Protein AF-A0A1H9LK29-F1 (afdb_monomer_lite)

Structure (mmCIF, N/CA/C/O backbone):
data_AF-A0A1H9LK29-F1
#
_entry.id   AF-A0A1H9LK29-F1
#
loop_
_atom_site.group_PDB
_atom_site.id
_atom_site.type_symbol
_atom_site.label_atom_id
_atom_site.label_alt_id
_atom_site.label_comp_id
_atom_site.label_asym_id
_atom_site.label_entity_id
_atom_site.label_seq_id
_atom_site.pdbx_PDB_ins_code
_atom_site.Cartn_x
_atom_site.Cartn_y
_atom_site.Cartn_z
_atom_site.occupancy
_atom_site.B_iso_or_equiv
_atom_site.auth_seq_id
_atom_site.auth_comp_id
_atom_site.auth_asym_id
_atom_site.auth_atom_id
_atom_site.pdbx_PDB_model_num
ATOM 1 N N . MET A 1 1 ? 14.302 -2.536 -27.938 1.00 74.31 1 MET A N 1
ATOM 2 C CA . MET A 1 1 ? 15.420 -2.587 -26.968 1.00 74.31 1 MET A CA 1
ATOM 3 C C . MET A 1 1 ? 15.135 -3.689 -25.971 1.00 74.31 1 MET A C 1
ATOM 5 O O . MET A 1 1 ? 14.085 -3.655 -25.337 1.00 74.31 1 MET A O 1
ATOM 9 N N . GLN A 1 2 ? 16.032 -4.663 -25.860 1.00 89.31 2 GLN A N 1
ATOM 10 C CA . GLN A 1 2 ? 15.895 -5.768 -24.914 1.00 89.31 2 GLN A CA 1
ATOM 11 C C . GLN A 1 2 ? 16.302 -5.306 -23.510 1.00 89.31 2 GLN A C 1
ATOM 13 O O . GLN A 1 2 ? 17.230 -4.513 -23.369 1.00 89.31 2 GLN A O 1
ATOM 18 N N . THR A 1 3 ? 15.613 -5.783 -22.471 1.00 94.56 3 THR A N 1
ATOM 19 C CA . THR A 1 3 ? 15.929 -5.450 -21.071 1.00 94.56 3 THR A CA 1
ATOM 20 C C . THR A 1 3 ? 15.809 -6.674 -20.177 1.00 94.56 3 THR A C 1
ATOM 22 O O . THR A 1 3 ? 14.814 -7.391 -20.275 1.00 94.56 3 THR A O 1
ATOM 25 N N . TYR A 1 4 ? 16.739 -6.850 -19.239 1.00 96.69 4 TYR A N 1
ATOM 26 C CA . TYR A 1 4 ? 16.545 -7.761 -18.113 1.00 96.69 4 TYR A CA 1
ATOM 27 C C . TYR A 1 4 ? 15.645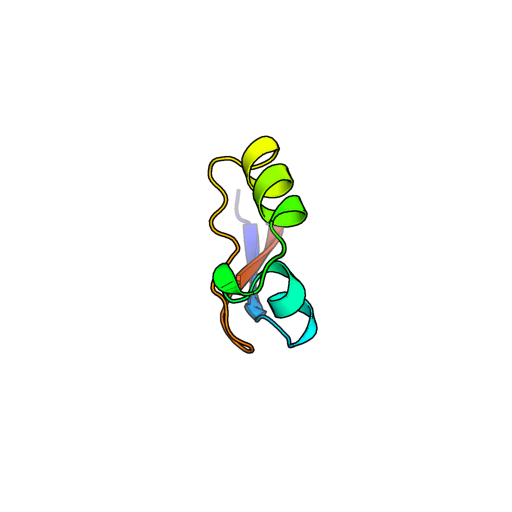 -7.114 -17.059 1.00 96.69 4 TYR A C 1
ATOM 29 O O . TYR A 1 4 ? 15.816 -5.938 -16.722 1.00 96.69 4 TYR A O 1
ATOM 37 N N . ARG A 1 5 ? 14.703 -7.891 -16.513 1.00 96.06 5 ARG A N 1
ATOM 38 C CA . ARG A 1 5 ? 13.855 -7.481 -15.393 1.00 96.06 5 ARG A CA 1
ATOM 39 C C . ARG A 1 5 ? 13.988 -8.476 -14.247 1.00 96.06 5 ARG A C 1
ATOM 41 O O . ARG A 1 5 ? 13.793 -9.670 -14.437 1.00 96.06 5 ARG A O 1
ATOM 48 N N . TYR A 1 6 ? 14.287 -7.955 -13.065 1.00 97.19 6 TYR A N 1
ATOM 49 C CA . TYR A 1 6 ? 14.245 -8.689 -11.808 1.00 97.19 6 TYR A CA 1
ATOM 50 C C . TYR A 1 6 ? 13.016 -8.246 -11.016 1.00 97.19 6 TYR A C 1
ATOM 52 O 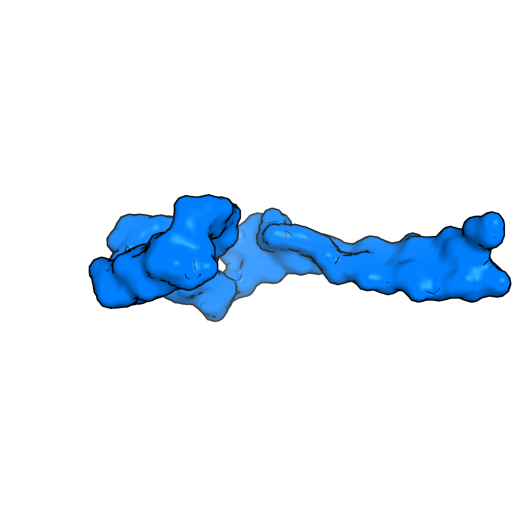O . TYR A 1 6 ? 12.682 -7.058 -11.006 1.00 97.19 6 TYR A O 1
ATOM 60 N N . ILE A 1 7 ? 12.348 -9.192 -10.362 1.00 97.81 7 ILE A N 1
ATOM 61 C CA . ILE A 1 7 ? 11.220 -8.934 -9.471 1.00 97.81 7 ILE A CA 1
ATOM 62 C C . ILE A 1 7 ? 11.397 -9.733 -8.183 1.00 97.81 7 ILE A C 1
ATOM 64 O O . ILE A 1 7 ? 11.755 -10.909 -8.219 1.00 97.81 7 ILE A O 1
ATOM 68 N N . LYS A 1 8 ? 11.134 -9.088 -7.046 1.00 98.00 8 LYS A N 1
ATOM 69 C CA . LYS A 1 8 ? 11.111 -9.723 -5.728 1.00 98.00 8 LYS A CA 1
ATOM 70 C C . LYS A 1 8 ? 9.862 -9.296 -4.973 1.00 98.00 8 LYS A C 1
ATOM 72 O O . LYS A 1 8 ? 9.570 -8.103 -4.913 1.00 98.00 8 LYS A O 1
ATOM 77 N N . ALA A 1 9 ? 9.147 -10.256 -4.391 1.00 98.06 9 ALA A N 1
ATOM 78 C CA . ALA A 1 9 ? 8.000 -9.969 -3.537 1.00 98.06 9 ALA A CA 1
ATOM 79 C C . ALA A 1 9 ? 8.417 -9.127 -2.319 1.00 98.06 9 ALA A C 1
ATOM 81 O O . ALA A 1 9 ? 9.507 -9.307 -1.770 1.00 98.06 9 ALA A O 1
ATOM 82 N N . LEU A 1 10 ? 7.536 -8.218 -1.907 1.00 97.69 10 LEU A N 1
ATOM 83 C CA . LEU A 1 10 ? 7.653 -7.410 -0.699 1.00 97.69 10 LEU A CA 1
ATOM 84 C C . LEU A 1 10 ? 6.609 -7.904 0.314 1.00 97.69 10 LEU A C 1
ATOM 86 O O . LEU A 1 10 ? 5.474 -7.418 0.292 1.00 97.69 10 LEU A O 1
ATOM 90 N N . PRO A 1 11 ? 6.952 -8.892 1.157 1.00 97.69 11 PRO A N 1
ATOM 91 C CA . PRO A 1 11 ? 6.063 -9.345 2.213 1.00 97.69 11 PRO A CA 1
ATOM 92 C C . PRO A 1 11 ? 6.022 -8.332 3.363 1.00 97.69 11 PRO A C 1
ATOM 94 O O . PRO A 1 11 ? 7.018 -7.669 3.671 1.00 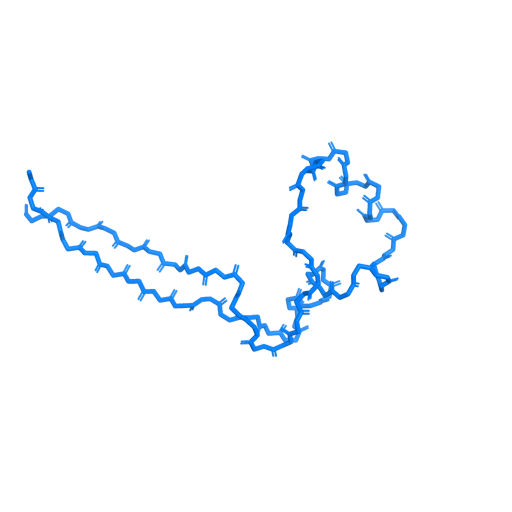97.69 11 PRO A O 1
ATOM 97 N N . THR A 1 12 ? 4.873 -8.221 4.015 1.00 97.88 12 THR A N 1
ATOM 98 C CA . THR A 1 12 ? 4.704 -7.447 5.247 1.00 97.88 12 THR A CA 1
ATOM 99 C C . THR A 1 12 ? 5.375 -8.137 6.434 1.00 97.88 12 THR A C 1
ATOM 101 O O . THR A 1 12 ? 5.451 -9.361 6.530 1.00 97.88 12 THR A O 1
ATOM 104 N N . GLN A 1 13 ? 5.835 -7.327 7.383 1.00 96.75 13 GLN A N 1
ATOM 105 C CA . GLN A 1 13 ? 6.369 -7.762 8.674 1.00 96.75 13 GLN A CA 1
ATOM 106 C C . GLN A 1 13 ? 5.520 -7.180 9.811 1.00 96.75 13 GLN A C 1
ATOM 108 O O . GLN A 1 13 ? 4.650 -6.339 9.578 1.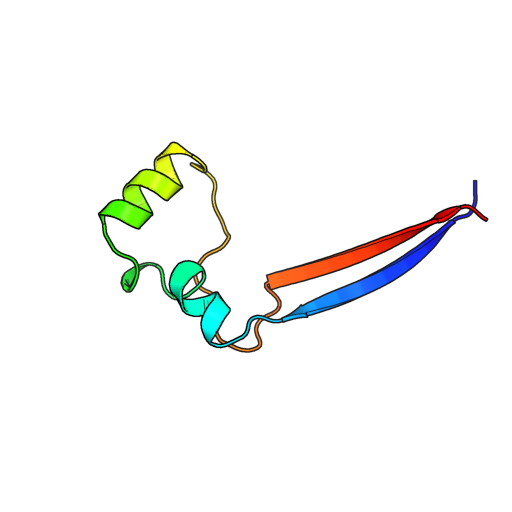00 96.75 13 GLN A O 1
ATOM 113 N N . THR A 1 14 ? 5.804 -7.568 11.055 1.00 95.62 14 THR A N 1
ATOM 114 C CA . THR A 1 14 ? 5.072 -7.095 12.243 1.00 95.62 14 THR A CA 1
ATOM 115 C C . THR A 1 14 ? 5.049 -5.571 12.370 1.00 95.62 14 THR A C 1
ATOM 117 O O . THR A 1 14 ? 4.030 -4.999 12.732 1.00 95.62 14 THR A O 1
ATOM 120 N N . LEU A 1 15 ? 6.137 -4.878 12.022 1.00 95.19 15 LEU A N 1
ATOM 121 C CA . LEU A 1 15 ? 6.143 -3.413 12.039 1.00 95.19 15 LEU A CA 1
ATOM 122 C C . LEU A 1 15 ? 5.251 -2.818 10.942 1.00 95.19 15 LEU A C 1
ATOM 124 O O . LEU A 1 15 ? 4.645 -1.776 11.147 1.00 95.19 15 LEU A O 1
ATOM 128 N N . CYS A 1 16 ? 5.151 -3.465 9.780 1.00 96.81 16 CYS A N 1
ATOM 129 C CA . CYS A 1 16 ? 4.383 -2.947 8.649 1.00 96.81 16 CYS A CA 1
ATOM 130 C C . CYS A 1 16 ? 2.894 -2.823 8.991 1.00 96.81 16 CYS A C 1
ATOM 132 O O . CYS A 1 16 ? 2.242 -1.860 8.592 1.00 96.81 16 CYS A O 1
ATOM 134 N N . ILE A 1 17 ? 2.366 -3.783 9.753 1.00 95.56 17 ILE A N 1
ATOM 135 C CA . ILE A 1 17 ? 0.948 -3.829 10.119 1.00 95.56 17 ILE A CA 1
ATOM 136 C C . ILE A 1 17 ? 0.549 -2.794 11.182 1.00 95.56 17 ILE A C 1
ATOM 138 O O . ILE A 1 17 ? -0.642 -2.631 11.426 1.00 95.56 17 ILE A O 1
ATOM 142 N N . SER A 1 18 ? 1.489 -2.041 11.769 1.00 92.50 18 SER A N 1
ATOM 143 C CA . SER A 1 18 ? 1.138 -0.925 12.664 1.00 92.50 18 SER A CA 1
ATOM 144 C C . SER A 1 18 ? 0.405 0.206 11.930 1.00 92.50 18 SER A C 1
ATOM 146 O O . SER A 1 18 ? -0.447 0.864 12.519 1.00 92.50 18 SER A O 1
ATOM 148 N N . CYS A 1 19 ? 0.695 0.385 10.635 1.00 92.62 19 CYS A N 1
ATOM 149 C CA . CYS A 1 19 ? 0.051 1.376 9.766 1.00 92.62 19 CYS A CA 1
ATOM 150 C C . CYS A 1 19 ? -0.737 0.734 8.614 1.00 92.62 19 CYS A C 1
ATOM 152 O O . CYS A 1 19 ? -1.727 1.298 8.159 1.00 92.62 19 CYS A O 1
ATOM 154 N N . HIS A 1 20 ? -0.308 -0.436 8.133 1.00 95.81 20 HIS A N 1
ATOM 155 C CA . HIS A 1 20 ? -0.926 -1.144 7.005 1.00 95.81 20 HIS A CA 1
ATOM 156 C C . HIS A 1 20 ? -1.825 -2.315 7.437 1.00 95.81 20 HIS A C 1
ATOM 158 O O . HIS A 1 20 ? -2.307 -3.060 6.587 1.00 95.81 20 HIS A O 1
ATOM 164 N N . GLY A 1 21 ? -2.034 -2.506 8.743 1.00 93.94 21 GLY A N 1
ATOM 165 C CA . GLY A 1 21 ? -2.868 -3.574 9.297 1.00 93.94 21 GLY A CA 1
ATOM 166 C C . GLY A 1 21 ? -4.365 -3.284 9.206 1.00 93.94 21 GLY A C 1
ATOM 167 O O . GLY A 1 21 ? -4.796 -2.468 8.390 1.00 93.94 21 GLY A O 1
ATOM 168 N N . ASN A 1 22 ? -5.164 -3.945 10.050 1.00 95.06 22 ASN A N 1
ATOM 169 C CA . ASN A 1 22 ? -6.613 -3.727 10.102 1.00 95.06 22 ASN A CA 1
ATOM 170 C C . ASN A 1 22 ? -6.927 -2.222 10.279 1.00 95.06 22 ASN A C 1
ATOM 172 O O . ASN A 1 22 ? -6.503 -1.645 11.287 1.00 95.06 22 ASN A O 1
ATOM 176 N N . PRO A 1 23 ? -7.682 -1.597 9.351 1.00 91.69 23 PRO A N 1
ATOM 177 C CA . PRO A 1 23 ? -8.098 -0.208 9.466 1.00 91.69 23 PRO A CA 1
ATOM 178 C C . PRO A 1 23 ? -8.738 0.119 10.812 1.00 91.69 23 PRO A C 1
ATOM 180 O O . PRO A 1 23 ? -8.507 1.202 11.334 1.00 91.69 23 PRO A O 1
ATOM 183 N N . ASP A 1 24 ? -9.489 -0.793 11.422 1.00 92.12 24 ASP A N 1
ATOM 184 C CA . ASP A 1 24 ? -10.167 -0.553 12.701 1.00 92.12 24 ASP A CA 1
ATOM 185 C C . ASP A 1 24 ? -9.196 -0.246 13.848 1.00 92.12 24 ASP A C 1
ATOM 187 O O . ASP A 1 24 ? -9.537 0.528 14.740 1.00 92.12 24 ASP A O 1
ATOM 191 N N . ASN A 1 25 ? -7.956 -0.736 13.762 1.00 91.50 25 ASN A N 1
ATOM 192 C CA . ASN A 1 25 ? -6.916 -0.519 14.768 1.00 91.50 25 ASN A CA 1
ATOM 193 C C . ASN A 1 25 ? -6.163 0.813 14.595 1.00 91.50 25 ASN A C 1
ATOM 195 O O . ASN A 1 25 ? -5.360 1.182 15.452 1.00 91.50 25 ASN A O 1
ATOM 199 N N . LEU A 1 26 ? -6.386 1.537 13.494 1.00 90.94 26 LEU A N 1
ATOM 200 C CA . LEU A 1 26 ? -5.730 2.816 13.228 1.00 90.94 26 LEU A CA 1
ATOM 201 C C . LEU A 1 26 ? -6.457 3.964 13.939 1.00 90.94 26 LEU A C 1
ATOM 203 O O . LEU A 1 26 ? -7.690 4.022 13.969 1.00 90.94 26 LEU A O 1
ATOM 207 N N . SER A 1 27 ? -5.694 4.926 14.464 1.00 93.19 27 SER A N 1
ATOM 208 C CA 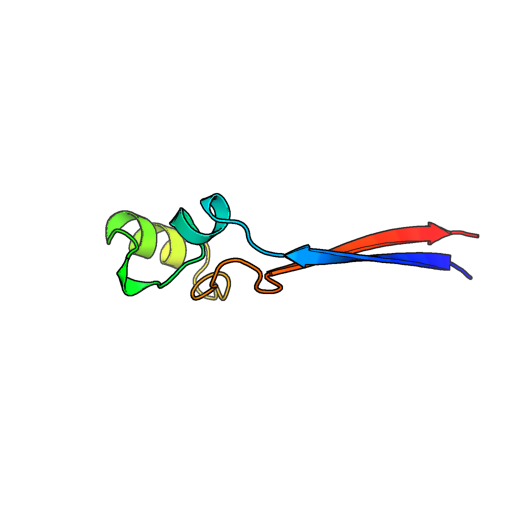. SER A 1 27 ? -6.266 6.094 15.143 1.00 93.19 27 SER A CA 1
ATOM 209 C C . SER A 1 27 ? -7.096 6.962 14.189 1.00 93.19 27 SER A C 1
ATOM 211 O O . SER A 1 27 ? -6.817 7.047 12.990 1.00 93.19 27 SER A O 1
ATOM 213 N N . GLN A 1 28 ? -8.108 7.656 14.722 1.00 93.88 28 GLN A N 1
ATOM 214 C CA . GLN A 1 28 ? -8.952 8.551 13.918 1.00 93.88 28 GLN A CA 1
ATOM 215 C C . GLN A 1 28 ? -8.138 9.656 13.235 1.00 93.88 28 GLN A C 1
ATOM 217 O O . GLN A 1 28 ? -8.342 9.920 12.052 1.00 93.88 28 GLN A O 1
ATOM 222 N N . ASN A 1 29 ? -7.164 10.238 13.941 1.00 94.50 29 ASN A N 1
ATOM 223 C CA . ASN A 1 29 ? -6.286 11.269 13.381 1.00 94.50 29 ASN A CA 1
ATOM 224 C C . ASN A 1 29 ? -5.462 10.736 12.199 1.00 94.50 29 ASN A C 1
ATOM 226 O O . ASN A 1 29 ? -5.315 11.427 11.192 1.00 94.50 29 ASN A O 1
ATOM 230 N N . PHE A 1 30 ? -4.962 9.497 12.290 1.00 92.62 30 PHE A N 1
ATOM 231 C CA . PHE A 1 30 ? -4.244 8.864 11.184 1.00 92.62 30 PHE A CA 1
ATOM 232 C C . PHE A 1 30 ? -5.165 8.622 9.987 1.00 92.62 30 PHE A C 1
ATOM 234 O O . PHE A 1 30 ? -4.812 8.997 8.875 1.00 92.62 30 PHE A O 1
ATOM 241 N N . LYS A 1 31 ? -6.365 8.066 10.206 1.00 93.00 31 LYS A N 1
ATOM 242 C CA . LYS A 1 31 ? -7.361 7.837 9.143 1.00 93.00 31 LYS A CA 1
ATOM 243 C C . LYS A 1 31 ? -7.746 9.129 8.427 1.00 93.00 31 LYS A C 1
ATOM 245 O O . LYS A 1 31 ? -7.776 9.154 7.201 1.00 93.00 31 LYS A O 1
ATOM 250 N N . ALA A 1 32 ? -8.004 10.197 9.184 1.00 95.19 32 ALA A N 1
ATOM 251 C CA . ALA A 1 32 ? -8.347 11.502 8.631 1.00 95.19 32 ALA A CA 1
ATOM 252 C C . ALA A 1 32 ? -7.215 12.041 7.747 1.00 95.19 32 ALA A C 1
ATOM 254 O O . ALA A 1 32 ? -7.459 12.416 6.601 1.00 95.19 32 ALA A O 1
ATOM 255 N N . LYS A 1 33 ? -5.965 12.000 8.234 1.00 95.62 33 LYS A N 1
ATOM 256 C CA . LYS A 1 33 ? -4.822 12.484 7.453 1.00 95.62 33 LYS A CA 1
ATOM 257 C C . LYS A 1 33 ? -4.521 11.604 6.242 1.00 95.62 33 LYS A C 1
ATOM 259 O O . LYS A 1 33 ? -4.185 12.120 5.179 1.00 95.62 33 LYS A O 1
ATOM 264 N N . LEU A 1 34 ? -4.662 10.288 6.387 1.00 94.56 34 LEU A N 1
ATOM 265 C CA . LEU A 1 34 ? -4.503 9.341 5.289 1.00 94.56 34 LEU A CA 1
ATOM 266 C C . LEU A 1 34 ? -5.534 9.616 4.191 1.00 94.56 34 LEU A C 1
ATOM 268 O O . LEU A 1 34 ? -5.151 9.692 3.032 1.00 94.56 34 LEU A O 1
ATOM 272 N N . HIS A 1 35 ? -6.804 9.833 4.541 1.00 94.44 35 HIS A N 1
ATOM 273 C CA . HIS A 1 35 ? -7.852 10.145 3.568 1.00 94.44 35 HIS A CA 1
ATOM 274 C C . HIS A 1 35 ? -7.649 11.507 2.886 1.00 94.44 35 HIS A C 1
ATOM 276 O O . HIS A 1 35 ? -7.874 11.624 1.685 1.00 94.44 35 HIS A O 1
ATOM 282 N N . GLU A 1 36 ? -7.186 12.520 3.626 1.00 97.50 36 GLU A N 1
ATOM 283 C CA . GLU A 1 36 ? -6.862 13.844 3.077 1.00 97.50 36 GLU A CA 1
ATOM 284 C C . GLU A 1 36 ? -5.749 13.769 2.018 1.00 97.50 36 GLU A C 1
ATOM 286 O O . GLU A 1 36 ? -5.866 14.363 0.949 1.00 97.50 36 GLU A O 1
ATOM 291 N N . LEU A 1 37 ? -4.667 13.035 2.306 1.00 97.38 37 LEU A N 1
ATOM 292 C CA . LEU A 1 37 ? -3.495 12.957 1.427 1.00 97.38 37 LEU A CA 1
ATOM 293 C C . LEU A 1 37 ? -3.625 11.885 0.334 1.00 97.38 37 LEU A C 1
ATOM 295 O O . LEU A 1 37 ? -3.060 12.025 -0.749 1.00 97.38 37 LEU A O 1
ATOM 299 N N . TYR A 1 38 ? -4.343 10.804 0.629 1.00 96.38 38 TYR A N 1
ATOM 300 C CA . TYR A 1 38 ? -4.456 9.601 -0.191 1.00 96.38 38 TYR A CA 1
ATOM 301 C C . TYR A 1 38 ? -5.907 9.095 -0.172 1.00 96.38 38 TYR A C 1
ATOM 303 O O . TYR A 1 38 ? -6.213 8.014 0.330 1.00 96.38 38 TYR A O 1
ATOM 311 N N . SER A 1 39 ? -6.824 9.868 -0.756 1.00 94.31 39 SER A N 1
ATOM 312 C CA . SER A 1 39 ? -8.272 9.582 -0.779 1.00 94.31 39 SER A CA 1
ATOM 313 C C . SER A 1 39 ? -8.657 8.231 -1.402 1.00 94.31 39 SER A C 1
ATOM 315 O O . SER A 1 39 ? -9.747 7.716 -1.148 1.00 94.31 39 SER A O 1
ATOM 317 N N . HIS A 1 40 ? -7.759 7.639 -2.193 1.00 96.19 40 HIS A N 1
ATOM 318 C CA . HIS A 1 40 ? -7.914 6.332 -2.833 1.00 96.19 40 HIS A CA 1
ATOM 319 C C . HIS A 1 40 ? -6.940 5.274 -2.291 1.00 96.19 40 HIS A C 1
ATOM 321 O O . HIS A 1 40 ? -6.617 4.324 -3.009 1.00 96.19 40 HIS A O 1
ATOM 327 N N . ASP A 1 41 ? -6.435 5.444 -1.063 1.00 94.88 41 ASP A N 1
ATOM 328 C CA . ASP A 1 41 ? -5.533 4.473 -0.448 1.00 94.88 41 ASP A CA 1
ATOM 329 C C . ASP A 1 41 ? -6.141 3.059 -0.425 1.00 94.88 41 ASP A C 1
ATOM 331 O O . ASP A 1 41 ? -7.315 2.851 -0.120 1.00 94.88 41 ASP A O 1
ATOM 335 N N . LYS A 1 42 ? -5.304 2.076 -0.766 1.00 94.56 42 LYS A N 1
ATOM 336 C CA . LYS A 1 42 ? -5.605 0.634 -0.709 1.00 94.56 42 LYS A CA 1
ATOM 337 C C . LYS A 1 42 ? -4.524 -0.118 0.069 1.00 94.56 42 LYS A C 1
ATOM 339 O O . LYS A 1 42 ? -4.345 -1.322 -0.097 1.00 94.56 42 LYS A O 1
ATOM 344 N N . ALA A 1 43 ? -3.724 0.605 0.848 1.00 95.94 43 ALA A N 1
ATOM 345 C CA . ALA A 1 43 ? -2.537 0.085 1.497 1.00 95.94 43 ALA A CA 1
ATOM 346 C C . ALA A 1 43 ? -2.810 -0.381 2.933 1.00 95.94 43 ALA A C 1
ATOM 348 O O . ALA A 1 43 ? -1.869 -0.493 3.704 1.00 95.94 43 ALA A O 1
ATOM 349 N N . THR A 1 4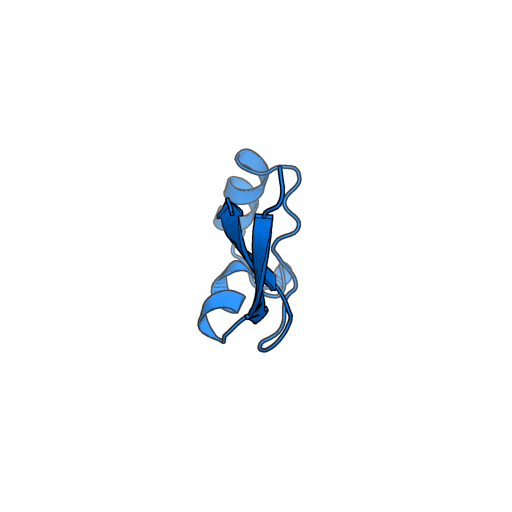4 ? -4.048 -0.672 3.313 1.00 95.31 44 THR A N 1
ATOM 350 C CA . THR A 1 44 ? -4.406 -1.149 4.657 1.00 95.31 44 THR A CA 1
ATOM 351 C C . THR A 1 44 ? -5.094 -2.512 4.582 1.00 95.31 44 THR A C 1
ATOM 353 O O . THR A 1 44 ? -5.433 -2.981 3.497 1.00 95.31 44 THR A O 1
ATOM 356 N N . GLY A 1 45 ? -5.270 -3.173 5.725 1.00 96.06 45 GLY A N 1
ATOM 357 C CA . GLY A 1 45 ? -5.906 -4.489 5.824 1.00 96.06 45 GLY A CA 1
ATOM 358 C C . GLY A 1 45 ? -4.967 -5.688 5.664 1.00 96.06 45 GLY A C 1
ATOM 359 O O . GLY A 1 45 ? -5.454 -6.802 5.520 1.00 96.06 45 GLY A O 1
ATOM 360 N N . TYR A 1 46 ? -3.647 -5.491 5.704 1.00 97.19 46 TYR A N 1
ATOM 361 C CA . TYR A 1 46 ? -2.672 -6.579 5.584 1.00 97.19 46 TYR A CA 1
ATOM 362 C C . TYR A 1 46 ? -2.452 -7.321 6.911 1.00 97.19 46 TYR A C 1
ATOM 364 O O . TYR A 1 46 ? -2.457 -6.721 7.988 1.00 97.19 46 TYR A O 1
ATOM 372 N N . ALA A 1 47 ? -2.153 -8.614 6.825 1.00 96.75 47 ALA A N 1
ATOM 373 C CA . ALA A 1 47 ? -1.609 -9.435 7.903 1.00 96.75 47 ALA A CA 1
ATOM 374 C C . ALA A 1 47 ? -0.086 -9.623 7.737 1.00 96.75 47 ALA A C 1
ATOM 376 O O . ALA A 1 47 ? 0.448 -9.353 6.658 1.00 96.75 47 ALA A O 1
ATOM 377 N N . PRO A 1 48 ? 0.660 -10.057 8.773 1.00 96.75 48 PRO A N 1
ATOM 378 C CA . PRO A 1 48 ? 2.072 -10.415 8.628 1.00 96.75 48 PRO A CA 1
ATOM 379 C C . PRO A 1 48 ? 2.279 -11.536 7.602 1.00 96.75 48 PRO A C 1
ATOM 381 O O . PRO A 1 48 ? 1.606 -12.560 7.662 1.00 96.75 48 PRO A O 1
ATOM 384 N N . GLY A 1 49 ? 3.242 -11.360 6.696 1.00 96.75 49 GLY A N 1
ATOM 385 C CA . GLY A 1 49 ? 3.558 -12.323 5.638 1.00 96.75 49 GLY A CA 1
ATOM 386 C C . GLY A 1 49 ? 2.799 -12.108 4.325 1.00 96.75 49 GLY A C 1
ATOM 387 O O . GLY A 1 49 ? 3.230 -12.639 3.300 1.00 96.75 49 GLY A O 1
ATOM 388 N N . ASP A 1 50 ? 1.742 -11.292 4.315 1.00 98.12 50 ASP A N 1
ATOM 389 C CA . ASP A 1 50 ? 1.023 -10.941 3.090 1.00 98.12 50 ASP A CA 1
ATOM 390 C C . ASP A 1 50 ? 1.917 -10.197 2.095 1.00 98.12 50 ASP A C 1
ATOM 392 O O . ASP A 1 50 ? 2.808 -9.422 2.457 1.00 98.12 50 ASP A O 1
ATOM 396 N N . ILE A 1 51 ? 1.639 -10.372 0.803 1.00 97.44 51 ILE A N 1
ATOM 397 C CA . ILE A 1 51 ? 2.353 -9.662 -0.258 1.00 97.44 51 ILE A CA 1
ATOM 398 C C . ILE A 1 51 ? 1.795 -8.240 -0.373 1.00 97.44 51 ILE A C 1
ATOM 400 O O . ILE A 1 51 ? 0.750 -8.012 -0.978 1.00 97.44 51 ILE A O 1
ATOM 404 N N . ARG A 1 52 ? 2.539 -7.258 0.147 1.00 97.38 52 ARG A N 1
ATOM 405 C CA . ARG A 1 52 ? 2.215 -5.827 0.012 1.00 97.38 52 ARG A CA 1
ATOM 406 C C . ARG A 1 52 ? 2.461 -5.299 -1.398 1.00 97.38 52 ARG A C 1
ATOM 408 O O . ARG A 1 52 ? 1.864 -4.303 -1.811 1.00 97.38 52 ARG A O 1
ATOM 415 N N . GLY A 1 53 ? 3.393 -5.913 -2.115 1.00 96.94 53 GLY A N 1
ATOM 416 C CA . GLY A 1 53 ? 3.783 -5.512 -3.458 1.00 96.94 53 GLY A CA 1
ATOM 417 C C . GLY A 1 53 ? 5.042 -6.234 -3.912 1.00 96.94 53 GLY A C 1
ATOM 418 O O . GLY A 1 53 ? 5.354 -7.325 -3.436 1.00 96.94 53 GLY A O 1
ATOM 419 N N . ALA A 1 54 ? 5.788 -5.615 -4.822 1.00 97.62 54 ALA A N 1
ATOM 420 C CA . ALA A 1 54 ? 7.053 -6.149 -5.302 1.00 97.62 54 ALA A CA 1
ATOM 421 C C . ALA A 1 54 ? 8.046 -5.030 -5.620 1.00 97.62 54 ALA A C 1
ATOM 423 O O . ALA A 1 54 ? 7.668 -3.952 -6.077 1.00 97.62 54 ALA A O 1
ATOM 424 N N . ILE A 1 55 ? 9.329 -5.319 -5.422 1.00 97.56 55 ILE A N 1
ATOM 425 C CA . ILE A 1 55 ? 10.428 -4.475 -5.881 1.00 97.56 55 ILE A CA 1
ATOM 426 C C . ILE A 1 55 ? 10.853 -4.980 -7.254 1.00 97.56 55 ILE A C 1
ATOM 428 O O . ILE A 1 55 ? 11.131 -6.170 -7.423 1.00 97.56 55 ILE A O 1
ATOM 432 N N . THR A 1 56 ? 10.893 -4.082 -8.240 1.00 97.25 56 THR A N 1
ATOM 433 C CA . THR A 1 56 ? 11.299 -4.424 -9.608 1.00 97.25 56 THR A CA 1
ATOM 434 C C . THR A 1 56 ? 12.527 -3.626 -10.019 1.00 97.25 56 THR A C 1
ATOM 436 O O . THR A 1 56 ? 12.604 -2.427 -9.763 1.00 97.25 56 THR A O 1
ATOM 439 N N . LEU A 1 57 ? 13.478 -4.287 -10.675 1.00 96.94 57 LEU A N 1
ATOM 440 C CA . LEU A 1 57 ? 14.657 -3.662 -11.269 1.00 96.94 57 LEU A CA 1
ATOM 441 C C . LEU A 1 57 ? 14.653 -3.947 -12.769 1.00 96.94 57 LEU A C 1
ATOM 443 O O . LEU A 1 57 ? 14.346 -5.064 -13.190 1.00 96.94 57 LEU A O 1
ATOM 447 N N . LYS A 1 58 ? 14.994 -2.944 -13.578 1.00 96.19 58 LYS A N 1
ATOM 448 C CA . LYS A 1 58 ? 15.106 -3.057 -15.035 1.00 96.19 58 LYS A CA 1
ATOM 449 C C . LYS A 1 58 ? 16.503 -2.615 -15.457 1.00 96.19 58 LYS A C 1
ATOM 451 O O . LYS A 1 58 ? 16.934 -1.533 -15.075 1.00 96.19 58 LYS A O 1
ATOM 456 N N . ARG A 1 59 ? 17.185 -3.426 -16.266 1.00 95.88 59 ARG A N 1
ATOM 457 C CA . ARG A 1 59 ? 18.495 -3.112 -16.853 1.00 95.88 59 ARG A CA 1
ATOM 458 C C . ARG A 1 59 ? 18.405 -3.250 -18.369 1.00 95.88 59 ARG A C 1
ATOM 460 O O . ARG A 1 59 ? 17.945 -4.285 -18.851 1.00 95.88 59 ARG A O 1
ATOM 467 N N . ALA A 1 60 ? 18.794 -2.213 -19.106 1.00 94.06 60 ALA A N 1
ATOM 468 C CA . ALA A 1 60 ? 18.955 -2.317 -20.557 1.00 94.06 60 ALA A CA 1
ATOM 469 C C . ALA A 1 60 ? 20.053 -3.342 -20.884 1.00 94.06 60 ALA A C 1
ATOM 471 O O . ALA A 1 60 ? 20.991 -3.491 -20.098 1.00 94.06 60 ALA A O 1
ATOM 472 N N . LEU A 1 61 ? 19.888 -4.083 -21.983 1.00 81.88 61 LEU A N 1
ATOM 473 C CA . LEU A 1 61 ? 20.986 -4.868 -22.548 1.00 81.88 61 LEU A CA 1
ATOM 474 C C . LEU A 1 61 ? 21.984 -3.954 -23.250 1.00 81.88 61 LEU A C 1
ATOM 476 O O . LEU A 1 61 ? 21.510 -3.008 -23.921 1.00 81.88 61 LEU A O 1
#

Organism: NCBI:txid180197

InterPro domains:
  IPR021796 Tll0287-like domain [PF11845] (3-57)

pLDDT: mean 94.94, std 3.75, range [74.31, 98.12]

Radius of gyration: 15.7 Å; chains: 1; bounding box: 31×26×42 Å

Foldseek 3Di:
DDKDKDKDFDFDAPVLCCLAAAPVNDDPVSVVVCCVVPVPDPRHHDDGGDGSDMDMDMGDD

Secondary structure (DSSP, 8-state):
--EEEEEEEEE--TTTHHHHS-GGGS-HHHHHHHHHH-TT-----PPTT-EEEEEEEEEE-

Sequence (61 aa):
MQTYRYIKALPTQTLCISCHGNPDNLSQNFKAKLHELYSHDKATGYAPGDIRGAITLKRAL